Protein AF-A0A3Q8ZJU7-F1 (afdb_monomer_lite)

Radius of gyration: 18.15 Å; chains: 1; bounding box: 52×33×44 Å

Structure (mmCIF, N/CA/C/O backbone):
data_AF-A0A3Q8ZJU7-F1
#
_entry.id   AF-A0A3Q8ZJU7-F1
#
loop_
_atom_site.group_PDB
_atom_site.id
_atom_site.type_symbol
_atom_site.label_atom_id
_atom_site.label_alt_id
_atom_site.label_comp_id
_atom_site.label_asym_id
_atom_site.label_entity_id
_atom_site.label_seq_id
_atom_site.pdbx_PDB_ins_code
_atom_site.Cartn_x
_atom_site.Cartn_y
_atom_site.Cartn_z
_atom_site.occupancy
_atom_site.B_iso_or_equiv
_atom_site.auth_seq_id
_atom_site.auth_comp_id
_atom_site.auth_asym_id
_atom_site.auth_atom_id
_atom_site.pdbx_PDB_model_num
ATOM 1 N N . MET A 1 1 ? 13.457 12.047 -21.840 1.00 57.69 1 MET A N 1
ATOM 2 C CA . MET A 1 1 ? 12.429 10.989 -21.896 1.00 57.69 1 MET A CA 1
ATOM 3 C C . MET A 1 1 ? 12.424 10.321 -20.539 1.00 57.69 1 MET A C 1
ATOM 5 O O . MET A 1 1 ? 13.509 10.094 -20.021 1.00 57.69 1 MET A O 1
ATOM 9 N N . SER A 1 2 ? 11.256 10.104 -19.941 1.00 75.19 2 SER A N 1
ATOM 10 C CA . SER A 1 2 ? 11.156 9.370 -18.676 1.00 75.19 2 SER A CA 1
ATOM 11 C C . SER A 1 2 ? 11.541 7.910 -18.905 1.00 75.19 2 SER A C 1
ATOM 13 O O . SER A 1 2 ? 11.106 7.318 -19.893 1.00 75.19 2 SER A O 1
ATOM 15 N N . ASP A 1 3 ? 12.361 7.339 -18.024 1.00 88.62 3 ASP A N 1
ATOM 16 C CA . ASP A 1 3 ? 12.730 5.924 -18.106 1.00 88.62 3 ASP A CA 1
ATOM 17 C C . ASP A 1 3 ? 11.496 5.036 -17.879 1.00 88.62 3 ASP A C 1
ATOM 19 O O . ASP A 1 3 ? 10.593 5.383 -17.109 1.00 88.62 3 ASP A O 1
ATOM 23 N N . LYS A 1 4 ? 11.446 3.882 -18.558 1.00 94.50 4 LYS A N 1
ATOM 24 C CA . LYS A 1 4 ? 10.381 2.896 -18.344 1.00 94.50 4 LYS A CA 1
ATOM 25 C C . LYS A 1 4 ? 10.558 2.208 -16.991 1.00 94.50 4 LYS A C 1
ATOM 27 O O . LYS A 1 4 ? 11.677 1.916 -16.574 1.00 94.50 4 LYS A O 1
ATOM 32 N N . ILE A 1 5 ? 9.439 1.955 -16.318 1.00 96.62 5 ILE A N 1
ATOM 33 C CA . ILE A 1 5 ? 9.372 1.285 -15.015 1.00 96.62 5 ILE A CA 1
ATOM 34 C C . ILE A 1 5 ? 8.220 0.277 -15.002 1.00 96.62 5 ILE A C 1
ATOM 36 O O . ILE A 1 5 ? 7.297 0.342 -15.819 1.00 96.62 5 ILE A O 1
ATOM 40 N N . HIS A 1 6 ? 8.284 -0.686 -14.091 1.00 97.12 6 HIS A N 1
ATOM 41 C CA . HIS A 1 6 ? 7.224 -1.662 -13.887 1.00 97.12 6 HIS A CA 1
ATOM 42 C C . HIS A 1 6 ? 6.167 -1.088 -12.949 1.00 97.12 6 HIS A C 1
ATOM 44 O O . HIS A 1 6 ? 6.488 -0.667 -11.838 1.00 97.12 6 HIS A O 1
ATOM 50 N N . PHE A 1 7 ? 4.910 -1.103 -13.383 1.00 96.44 7 PHE A N 1
ATOM 51 C CA . PHE A 1 7 ? 3.760 -0.708 -12.577 1.00 96.44 7 PHE A CA 1
ATOM 52 C C . PHE A 1 7 ? 3.082 -1.941 -11.991 1.00 96.44 7 PHE A C 1
ATOM 54 O O . PHE A 1 7 ? 2.865 -2.933 -12.689 1.00 96.44 7 PHE A O 1
ATOM 61 N N . TRP A 1 8 ? 2.711 -1.865 -10.718 1.00 97.19 8 TRP A N 1
ATOM 62 C CA . TRP A 1 8 ? 2.072 -2.951 -9.987 1.00 97.19 8 TRP A CA 1
ATOM 63 C C . TRP A 1 8 ? 0.861 -2.432 -9.222 1.00 97.19 8 TRP A C 1
ATOM 65 O O . TRP A 1 8 ? 0.945 -1.430 -8.508 1.00 97.19 8 TRP A O 1
ATOM 75 N N . LEU A 1 9 ? -0.257 -3.145 -9.332 1.00 96.88 9 LEU A N 1
ATOM 76 C CA . LEU A 1 9 ? -1.423 -2.938 -8.488 1.00 96.88 9 LEU A CA 1
ATOM 77 C C . LEU A 1 9 ? -1.296 -3.815 -7.249 1.00 96.88 9 LEU A C 1
ATOM 79 O O . LEU A 1 9 ? -1.301 -5.042 -7.349 1.00 96.88 9 LEU A O 1
ATOM 83 N N . VAL A 1 10 ? -1.218 -3.185 -6.087 1.00 97.62 10 VAL A N 1
ATOM 84 C CA . VAL A 1 10 ? -1.228 -3.856 -4.789 1.00 97.62 10 VAL A CA 1
ATOM 85 C C . VAL A 1 10 ? -2.637 -3.751 -4.228 1.00 97.62 10 VAL A C 1
ATOM 87 O O . VAL A 1 10 ? -3.096 -2.647 -3.952 1.00 97.62 10 VAL A O 1
ATOM 90 N N . ALA A 1 11 ? -3.314 -4.878 -4.034 1.00 97.62 11 ALA A N 1
ATOM 91 C CA . ALA A 1 11 ? -4.548 -4.933 -3.258 1.00 97.62 11 ALA A CA 1
ATOM 92 C C . ALA A 1 11 ? -4.209 -5.336 -1.825 1.00 97.62 11 ALA A C 1
ATOM 94 O O . ALA A 1 11 ? -3.507 -6.328 -1.599 1.00 97.62 11 ALA A O 1
ATOM 95 N N . ALA A 1 12 ? -4.702 -4.575 -0.857 1.00 97.38 12 ALA A N 1
ATOM 96 C CA . ALA A 1 12 ? -4.415 -4.787 0.549 1.00 97.38 12 ALA A CA 1
ATOM 97 C C . ALA A 1 12 ? -5.656 -4.577 1.415 1.00 97.38 12 ALA A C 1
ATOM 99 O O . ALA A 1 12 ? -6.649 -3.978 0.998 1.00 97.38 12 ALA A O 1
ATOM 100 N N . GLN A 1 13 ? -5.582 -5.080 2.640 1.00 96.56 13 GLN A N 1
ATOM 101 C CA . GLN A 1 13 ? -6.597 -4.925 3.663 1.00 96.56 13 GLN A CA 1
ATOM 102 C C . GLN A 1 13 ? -5.950 -4.376 4.931 1.00 96.56 13 GLN A C 1
ATOM 104 O O . GLN A 1 13 ? -5.038 -4.986 5.486 1.00 96.56 13 GLN A O 1
ATOM 109 N N . VAL A 1 14 ? -6.430 -3.223 5.380 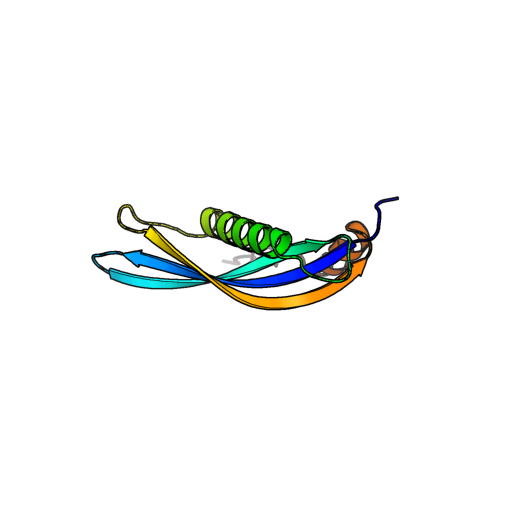1.00 96.81 14 VAL A N 1
ATOM 110 C CA . VAL A 1 14 ? -6.043 -2.614 6.653 1.00 96.81 14 VAL A CA 1
ATOM 111 C C . VAL A 1 14 ? -7.048 -3.054 7.705 1.00 96.81 14 VAL A C 1
ATOM 113 O O . VAL A 1 14 ? -8.259 -2.940 7.497 1.00 96.81 14 VAL A O 1
ATOM 116 N N . VAL A 1 15 ? -6.548 -3.579 8.818 1.00 95.88 15 VAL A N 1
ATOM 117 C CA . VAL A 1 15 ? -7.360 -3.963 9.971 1.00 95.88 15 VAL A CA 1
ATOM 118 C C . VAL A 1 15 ? -7.279 -2.860 11.006 1.00 95.88 15 VAL A C 1
ATOM 120 O O . VAL A 1 15 ? -6.195 -2.487 11.455 1.00 95.88 15 VAL A O 1
ATOM 123 N N . VAL A 1 16 ? -8.443 -2.349 11.374 1.00 96.25 16 VAL A N 1
ATOM 124 C CA . VAL A 1 16 ? -8.630 -1.355 12.421 1.00 96.25 16 VAL A CA 1
ATOM 125 C C . VAL A 1 16 ? -9.352 -2.033 13.566 1.00 96.25 16 VAL A C 1
ATOM 127 O O . VAL A 1 16 ? -10.363 -2.694 13.352 1.00 96.25 16 VAL A O 1
ATOM 130 N N . VAL A 1 17 ? -8.838 -1.871 14.774 1.00 96.12 17 VAL A N 1
ATOM 131 C CA . VAL A 1 17 ? -9.448 -2.400 15.988 1.00 96.12 17 VAL A CA 1
ATOM 132 C C . VAL A 1 17 ? -9.961 -1.230 16.804 1.00 96.12 17 VAL A C 1
ATOM 134 O O . VAL A 1 17 ? -9.231 -0.267 17.051 1.00 96.12 17 VAL A O 1
ATOM 137 N N . ASN A 1 18 ? -11.209 -1.338 17.244 1.00 94.44 18 ASN A N 1
ATOM 138 C CA . ASN A 1 18 ? -11.818 -0.430 18.195 1.00 94.44 18 ASN A CA 1
ATOM 139 C C . ASN A 1 18 ? -12.332 -1.237 19.398 1.00 94.44 18 ASN A C 1
ATOM 141 O O . ASN A 1 18 ? -13.117 -2.171 19.224 1.00 94.44 18 ASN A O 1
ATOM 145 N N . PRO A 1 19 ? -11.970 -0.877 20.639 1.00 91.94 19 PRO A N 1
ATOM 146 C CA . PRO A 1 19 ? -12.368 -1.637 21.825 1.00 91.94 19 PRO A CA 1
ATOM 147 C C . PRO A 1 19 ? -13.883 -1.637 22.097 1.00 91.94 19 PRO A C 1
ATOM 149 O O . PRO A 1 19 ? -14.358 -2.454 22.882 1.00 91.94 19 PRO A O 1
ATOM 152 N N . LYS A 1 20 ? -14.649 -0.721 21.491 1.00 92.38 20 LYS A N 1
ATOM 153 C CA . LYS A 1 20 ? -16.102 -0.585 21.673 1.00 92.38 20 LYS A CA 1
ATOM 154 C C . LYS A 1 20 ? -16.904 -1.194 20.527 1.00 92.38 20 LYS A C 1
ATOM 156 O O . LYS A 1 20 ? -17.978 -1.733 20.778 1.00 92.38 20 LYS A O 1
ATOM 161 N N . THR A 1 21 ? -16.422 -1.077 19.291 1.00 89.38 21 THR A N 1
ATOM 162 C CA . THR A 1 21 ? -17.153 -1.518 18.087 1.00 89.38 21 THR A CA 1
ATOM 163 C C . THR A 1 21 ? -16.576 -2.780 17.443 1.00 89.38 21 THR A C 1
ATOM 165 O O . THR A 1 21 ? -17.247 -3.381 16.606 1.00 89.38 21 THR A O 1
ATOM 168 N N . GLY A 1 22 ? -15.394 -3.232 17.871 1.00 90.44 22 GLY A N 1
ATOM 169 C CA . GLY A 1 22 ? -14.722 -4.426 17.360 1.00 90.44 22 GLY A CA 1
ATOM 170 C C . GLY A 1 22 ? -13.790 -4.138 16.182 1.00 90.44 22 GLY A C 1
ATOM 171 O O . GLY A 1 22 ? -13.289 -3.025 16.020 1.00 90.44 22 GLY A O 1
ATOM 172 N N . ASP A 1 23 ? -13.545 -5.166 15.371 1.00 92.00 23 ASP A N 1
ATOM 173 C CA . ASP A 1 23 ? -12.590 -5.107 14.265 1.00 92.00 23 ASP A CA 1
ATOM 174 C C . ASP A 1 23 ? -13.281 -4.694 12.961 1.00 92.00 23 ASP A C 1
ATOM 176 O O . ASP A 1 23 ? -14.220 -5.344 12.493 1.00 92.00 23 ASP A O 1
ATOM 180 N N . GLN A 1 24 ? -12.754 -3.659 12.314 1.00 91.94 24 GLN A N 1
ATOM 181 C CA . GLN A 1 24 ? -13.111 -3.252 10.963 1.00 91.94 24 GLN A CA 1
ATOM 182 C C . GLN A 1 24 ? -11.985 -3.608 9.995 1.00 91.94 24 GLN A C 1
ATOM 184 O O . GLN A 1 24 ? -10.799 -3.472 10.290 1.00 91.94 24 GLN A O 1
ATOM 189 N N . ARG A 1 25 ? -12.359 -4.032 8.787 1.00 93.50 25 ARG A N 1
ATOM 190 C CA . ARG A 1 25 ? -11.407 -4.290 7.707 1.00 93.50 25 ARG A CA 1
ATOM 191 C C . ARG A 1 25 ? -11.716 -3.403 6.519 1.00 93.50 25 ARG A C 1
ATOM 193 O O . ARG A 1 25 ? -12.826 -3.436 5.994 1.00 93.50 25 ARG A O 1
ATOM 200 N N . VAL A 1 26 ? -10.723 -2.645 6.077 1.00 93.69 26 VAL A N 1
ATOM 201 C CA . VAL A 1 26 ? -10.845 -1.745 4.932 1.00 93.69 26 VAL A CA 1
ATOM 202 C C . VAL A 1 26 ? -9.935 -2.243 3.827 1.00 93.69 26 VAL A C 1
ATOM 204 O O . VAL A 1 26 ? -8.718 -2.300 3.985 1.00 93.69 26 VAL A O 1
ATOM 207 N N . SER A 1 27 ? -10.537 -2.634 2.709 1.00 94.81 27 SER A N 1
ATOM 208 C CA . SER A 1 27 ? -9.808 -3.067 1.522 1.00 94.81 27 SER A CA 1
ATOM 209 C C . SER A 1 27 ? -9.558 -1.882 0.601 1.00 94.81 27 SER A C 1
ATOM 211 O O . SER A 1 27 ? -10.469 -1.114 0.299 1.00 94.81 27 SER A O 1
ATOM 213 N N . LEU A 1 28 ? -8.320 -1.742 0.143 1.00 95.25 28 LEU A N 1
ATOM 214 C CA . LEU A 1 28 ? -7.921 -0.677 -0.761 1.00 95.25 28 LEU A CA 1
ATOM 215 C C . LEU A 1 28 ? -6.764 -1.110 -1.652 1.00 95.25 28 LEU A C 1
ATOM 217 O O . LEU A 1 28 ? -6.018 -2.040 -1.347 1.00 95.25 28 LEU A O 1
ATOM 221 N N . ASN A 1 29 ? -6.610 -0.374 -2.747 1.00 95.88 29 ASN A N 1
ATOM 222 C CA . ASN A 1 29 ? -5.547 -0.600 -3.709 1.00 95.88 29 ASN A CA 1
ATOM 223 C C . ASN A 1 29 ? -4.485 0.495 -3.614 1.00 95.88 29 ASN A C 1
ATOM 225 O O . ASN A 1 29 ? -4.816 1.673 -3.491 1.00 95.88 29 ASN A O 1
ATOM 229 N N . ALA A 1 30 ? -3.218 0.139 -3.758 1.00 95.12 30 ALA A N 1
ATOM 230 C CA . ALA A 1 30 ? -2.116 1.075 -3.920 1.00 95.12 30 ALA A CA 1
ATOM 231 C C . ALA A 1 30 ? -1.358 0.774 -5.213 1.00 95.12 30 ALA A C 1
ATOM 233 O O . ALA A 1 30 ? -1.326 -0.364 -5.683 1.00 95.12 30 ALA A O 1
ATOM 234 N N . LEU A 1 31 ? -0.754 1.811 -5.787 1.00 94.62 31 LEU A N 1
ATOM 235 C CA . LEU A 1 31 ? 0.155 1.664 -6.913 1.00 94.62 31 LEU A CA 1
ATOM 236 C C . LEU A 1 31 ? 1.582 1.553 -6.375 1.00 94.62 31 LEU A C 1
ATOM 238 O O . LEU A 1 31 ? 1.993 2.345 -5.526 1.00 94.62 31 LEU A O 1
ATOM 242 N N . LEU A 1 32 ? 2.326 0.577 -6.878 1.00 95.81 32 LEU A N 1
ATOM 243 C CA . LEU A 1 32 ? 3.745 0.393 -6.611 1.00 95.81 32 LEU A CA 1
ATOM 244 C C . LEU A 1 32 ? 4.494 0.422 -7.941 1.00 95.81 32 LEU A C 1
ATOM 246 O O . LEU A 1 32 ? 4.018 -0.115 -8.940 1.00 95.81 32 LEU A O 1
ATOM 250 N N . THR A 1 33 ? 5.679 1.022 -7.946 1.00 95.62 33 THR A N 1
ATOM 251 C CA . THR A 1 33 ? 6.548 1.053 -9.123 1.00 95.62 33 THR A CA 1
ATOM 252 C C . THR A 1 33 ? 7.924 0.499 -8.798 1.00 95.62 33 THR A C 1
ATOM 254 O O . THR A 1 33 ? 8.502 0.880 -7.780 1.00 95.62 33 THR A O 1
ATOM 257 N N . THR A 1 34 ? 8.475 -0.337 -9.676 1.00 96.19 34 THR A N 1
ATOM 258 C CA . THR A 1 34 ? 9.828 -0.901 -9.539 1.00 96.19 34 THR A CA 1
ATOM 259 C C . THR A 1 34 ? 10.629 -0.700 -10.825 1.00 96.19 34 THR A C 1
ATOM 261 O O . THR A 1 34 ? 10.065 -0.589 -11.912 1.00 96.19 34 THR A O 1
ATOM 264 N N . LYS A 1 35 ? 11.961 -0.638 -10.714 1.00 93.81 35 LYS A N 1
ATOM 265 C CA . LYS A 1 35 ? 12.845 -0.633 -11.895 1.00 93.81 35 LYS A CA 1
ATOM 266 C C . LYS A 1 35 ? 13.001 -2.030 -12.490 1.00 93.81 35 LYS A C 1
ATOM 268 O O . LYS A 1 35 ? 13.030 -2.181 -13.701 1.00 93.81 35 LYS A O 1
ATOM 273 N N . GLU A 1 36 ? 13.062 -3.033 -11.622 1.00 94.69 36 GLU A N 1
ATOM 274 C CA . GLU A 1 36 ? 13.225 -4.433 -11.998 1.00 94.69 36 GLU A CA 1
ATOM 275 C C . GLU A 1 36 ? 11.869 -5.127 -12.179 1.00 94.69 36 GLU A C 1
ATOM 277 O O . GLU A 1 36 ? 10.872 -4.737 -11.563 1.00 94.69 36 GLU A O 1
ATOM 282 N N . ASN A 1 37 ? 11.836 -6.214 -12.958 1.00 95.06 37 ASN A N 1
ATOM 283 C CA . ASN A 1 37 ? 10.628 -7.018 -13.203 1.00 95.06 37 ASN A CA 1
ATOM 284 C C . ASN A 1 37 ? 10.283 -7.990 -12.054 1.00 95.06 37 ASN A C 1
ATOM 286 O O . ASN A 1 37 ? 9.759 -9.083 -12.267 1.00 95.06 37 ASN A O 1
ATOM 290 N N . TYR A 1 38 ? 10.636 -7.632 -10.827 1.00 94.62 38 TYR A N 1
ATOM 291 C CA . TYR A 1 38 ? 10.314 -8.390 -9.629 1.00 94.62 38 TYR A CA 1
ATOM 292 C C . TYR A 1 38 ? 10.112 -7.431 -8.458 1.00 94.62 38 TYR A C 1
ATOM 294 O O . TYR A 1 38 ? 10.552 -6.283 -8.488 1.00 94.62 38 TYR A O 1
ATOM 302 N N . ILE A 1 39 ? 9.455 -7.925 -7.411 1.00 95.12 39 ILE A N 1
ATOM 303 C CA . ILE A 1 39 ? 9.196 -7.167 -6.187 1.00 95.12 39 I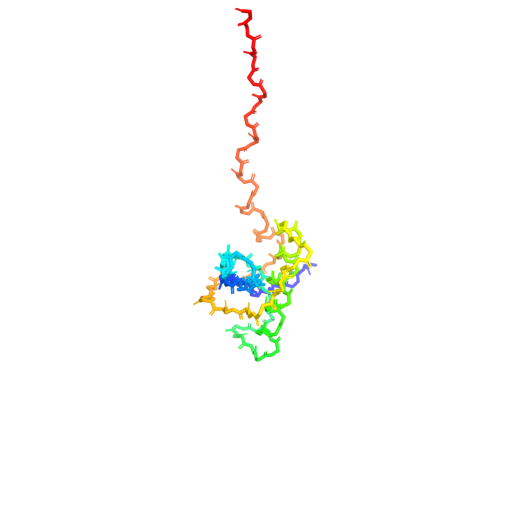LE A CA 1
ATOM 304 C C . ILE A 1 39 ? 10.185 -7.634 -5.129 1.00 95.12 39 ILE A C 1
ATOM 306 O O . ILE A 1 39 ? 10.136 -8.782 -4.680 1.00 95.12 39 ILE A O 1
ATOM 310 N N . ALA A 1 40 ? 11.102 -6.754 -4.736 1.00 95.69 40 ALA A N 1
ATOM 311 C CA . ALA A 1 40 ? 12.024 -7.032 -3.650 1.00 95.69 40 ALA A CA 1
ATOM 312 C C . ALA A 1 40 ? 11.341 -6.841 -2.289 1.00 95.69 40 ALA A C 1
ATOM 314 O O . ALA A 1 40 ? 10.293 -6.210 -2.150 1.00 95.69 40 ALA A O 1
ATOM 315 N N . ARG A 1 41 ? 11.992 -7.323 -1.226 1.00 93.31 41 ARG A N 1
ATOM 316 C CA . ARG A 1 41 ? 11.503 -7.135 0.149 1.00 93.31 41 ARG A CA 1
ATOM 317 C C . ARG A 1 41 ? 11.281 -5.660 0.506 1.00 93.31 41 ARG A C 1
ATOM 319 O O . ARG A 1 41 ? 10.330 -5.344 1.212 1.00 93.31 41 ARG A O 1
ATOM 326 N N . LEU A 1 42 ? 12.150 -4.767 0.029 1.00 94.75 42 LEU A N 1
ATOM 327 C CA . LEU A 1 42 ? 12.007 -3.329 0.264 1.00 94.75 42 LEU A CA 1
ATOM 328 C C . LEU A 1 42 ? 10.765 -2.760 -0.438 1.00 94.75 42 LEU A C 1
ATOM 330 O O . LEU A 1 42 ? 10.085 -1.899 0.114 1.00 94.75 42 LEU A O 1
ATOM 334 N N . ASP A 1 43 ? 10.426 -3.289 -1.612 1.00 95.06 43 ASP A N 1
ATOM 335 C CA . ASP A 1 43 ? 9.249 -2.869 -2.368 1.00 95.06 43 ASP A CA 1
ATOM 336 C C . ASP A 1 43 ? 7.949 -3.281 -1.669 1.00 95.06 43 ASP A C 1
ATOM 338 O O . ASP A 1 43 ? 6.982 -2.525 -1.696 1.00 95.06 43 ASP A O 1
ATOM 342 N N . LEU A 1 44 ? 7.935 -4.412 -0.952 1.00 93.62 44 LEU A N 1
ATOM 343 C CA . LEU A 1 44 ? 6.805 -4.793 -0.092 1.00 93.62 44 LEU A CA 1
ATOM 344 C C . LEU A 1 44 ? 6.587 -3.791 1.052 1.00 93.62 44 LEU A C 1
ATOM 346 O O . LEU A 1 44 ? 5.449 -3.424 1.342 1.00 93.62 44 LEU A O 1
ATOM 350 N N . ALA A 1 45 ? 7.663 -3.298 1.672 1.00 93.31 45 ALA A N 1
ATOM 351 C CA . ALA A 1 45 ? 7.558 -2.257 2.696 1.00 93.31 45 ALA A CA 1
ATOM 352 C C . ALA A 1 45 ? 7.043 -0.933 2.099 1.00 93.31 45 ALA A C 1
ATOM 354 O O . ALA A 1 45 ? 6.196 -0.262 2.694 1.00 93.31 45 ALA A O 1
ATOM 355 N N . ASN A 1 46 ? 7.497 -0.583 0.891 1.00 94.50 46 ASN A N 1
ATOM 356 C CA . ASN A 1 46 ? 6.989 0.577 0.156 1.00 94.50 46 ASN A CA 1
ATOM 357 C C . ASN A 1 46 ? 5.506 0.419 -0.204 1.00 94.50 46 ASN A C 1
ATOM 359 O O . ASN A 1 46 ? 4.746 1.379 -0.082 1.00 94.50 46 ASN A O 1
ATOM 363 N N . ALA A 1 47 ? 5.077 -0.786 -0.581 1.00 95.19 47 ALA A N 1
ATOM 364 C CA . ALA A 1 47 ? 3.682 -1.102 -0.857 1.00 95.19 47 ALA A CA 1
ATOM 365 C C . ALA A 1 47 ? 2.806 -0.914 0.388 1.00 95.19 47 ALA A C 1
ATOM 367 O O . ALA A 1 47 ? 1.793 -0.221 0.321 1.00 95.19 47 ALA A O 1
ATOM 368 N N . GLN A 1 48 ? 3.225 -1.442 1.543 1.00 94.12 48 GLN A N 1
ATOM 369 C CA . GLN A 1 48 ? 2.519 -1.226 2.812 1.00 94.12 48 GLN A CA 1
ATOM 370 C C . GLN A 1 48 ? 2.444 0.260 3.180 1.00 94.12 48 GLN A C 1
ATOM 372 O O . GLN A 1 48 ? 1.383 0.742 3.574 1.00 94.12 48 GLN A O 1
ATOM 377 N N . LYS A 1 49 ? 3.535 1.014 2.995 1.00 94.38 49 LYS A N 1
ATOM 378 C CA . LYS A 1 49 ? 3.546 2.465 3.221 1.00 94.38 49 LYS A CA 1
ATOM 379 C C . LYS A 1 49 ? 2.571 3.196 2.293 1.00 94.38 49 LYS A C 1
ATOM 381 O O . LYS A 1 49 ? 1.873 4.099 2.748 1.00 94.38 49 LYS A O 1
ATOM 386 N N . ALA A 1 50 ? 2.501 2.810 1.020 1.00 95.00 50 ALA A N 1
ATOM 387 C CA . ALA A 1 50 ? 1.570 3.392 0.056 1.00 95.00 50 ALA A CA 1
ATOM 388 C C . ALA A 1 50 ? 0.107 3.076 0.410 1.00 95.00 50 ALA A C 1
ATOM 390 O O . ALA A 1 50 ? -0.742 3.965 0.359 1.00 95.00 50 ALA A O 1
ATOM 391 N N . VAL A 1 51 ? -0.179 1.840 0.837 1.00 96.31 51 VAL A N 1
ATOM 392 C CA . VAL A 1 51 ? -1.497 1.433 1.348 1.00 96.31 51 VAL A CA 1
ATOM 393 C C . VAL A 1 51 ? -1.877 2.273 2.563 1.00 96.31 51 VAL A C 1
ATOM 395 O O . VAL A 1 51 ? -2.934 2.891 2.556 1.00 96.31 51 VAL A O 1
ATOM 398 N N . LEU A 1 52 ? -1.012 2.370 3.574 1.00 95.00 52 LEU A N 1
ATOM 399 C CA . LEU A 1 52 ? -1.279 3.177 4.767 1.00 95.00 52 LEU A CA 1
ATOM 400 C C . LEU A 1 52 ? -1.457 4.664 4.445 1.00 95.00 52 LEU A C 1
ATOM 402 O O . LEU A 1 52 ? -2.328 5.306 5.020 1.00 95.00 52 LEU A O 1
ATOM 406 N N . GLY A 1 53 ? -0.674 5.199 3.505 1.00 93.62 53 GLY A N 1
ATOM 407 C CA . GLY A 1 53 ? -0.816 6.577 3.037 1.00 93.62 53 GLY A CA 1
ATOM 408 C C . GLY A 1 53 ? -2.157 6.838 2.349 1.00 93.62 53 GLY A C 1
ATOM 409 O O . GLY A 1 53 ? -2.770 7.874 2.575 1.00 93.62 53 GLY A O 1
ATOM 410 N N . ARG A 1 54 ? -2.657 5.892 1.546 1.00 93.19 54 ARG A N 1
ATOM 411 C CA . ARG A 1 54 ? -3.999 5.996 0.952 1.00 93.19 54 ARG A CA 1
ATOM 412 C C . ARG A 1 54 ? -5.097 5.800 1.995 1.00 93.19 54 ARG A C 1
ATOM 414 O O . ARG A 1 54 ? -6.114 6.491 1.957 1.00 93.19 54 ARG A O 1
ATOM 421 N N . PHE A 1 55 ? -4.899 4.868 2.921 1.00 94.50 55 PHE A N 1
ATOM 422 C CA . PHE A 1 55 ? -5.828 4.610 4.011 1.00 94.50 55 PHE A CA 1
ATOM 423 C C . PHE A 1 55 ? -6.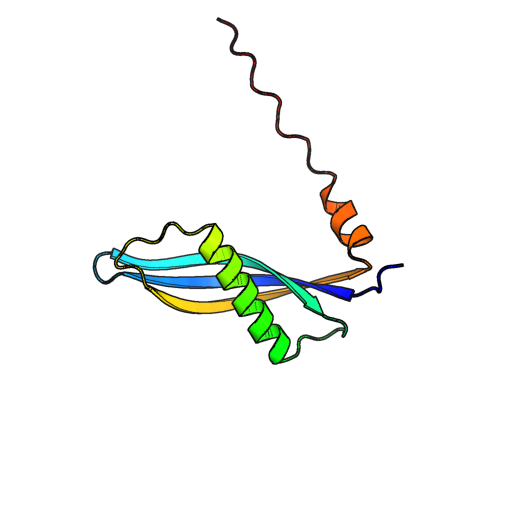007 5.859 4.880 1.00 94.50 55 PHE A C 1
ATOM 425 O O . PHE A 1 55 ? -7.134 6.287 5.083 1.00 94.50 55 PHE A O 1
ATOM 432 N N . SER A 1 56 ? -4.924 6.524 5.292 1.00 91.69 56 SER A N 1
ATOM 433 C CA . SER A 1 56 ? -5.010 7.740 6.114 1.00 91.69 56 SER A CA 1
ATOM 434 C C . SER A 1 56 ? -5.679 8.927 5.414 1.00 91.69 56 SER A C 1
ATOM 436 O O . SER A 1 56 ? -6.205 9.806 6.087 1.00 91.69 56 SER A O 1
ATOM 438 N N . GLN A 1 57 ? -5.685 8.959 4.079 1.00 89.56 57 GLN A N 1
ATOM 439 C CA . GLN A 1 57 ? -6.383 9.984 3.295 1.00 89.56 57 GLN A CA 1
ATOM 440 C C . GLN A 1 57 ? -7.885 9.720 3.133 1.00 89.56 57 GLN A C 1
ATOM 442 O O . GLN A 1 57 ? -8.619 10.632 2.765 1.00 89.56 57 GLN A O 1
ATOM 447 N N . THR A 1 58 ? -8.335 8.480 3.335 1.00 86.88 58 THR A N 1
ATOM 448 C CA . THR A 1 58 ? -9.707 8.050 3.009 1.00 86.88 58 THR A CA 1
ATOM 449 C C . THR A 1 58 ? -10.483 7.511 4.203 1.00 86.88 58 THR A C 1
ATOM 451 O O . THR A 1 58 ? -11.707 7.457 4.151 1.00 86.88 58 THR A O 1
ATOM 454 N N . ALA A 1 59 ? -9.796 7.108 5.269 1.00 85.69 59 ALA A N 1
ATOM 455 C CA . ALA A 1 59 ? -10.413 6.548 6.455 1.00 85.69 59 ALA A CA 1
ATOM 456 C C . ALA A 1 59 ? -10.830 7.648 7.433 1.00 85.69 59 ALA A C 1
ATOM 458 O O . ALA A 1 59 ? -10.016 8.465 7.863 1.00 85.69 59 ALA A O 1
ATOM 459 N N . GLU A 1 60 ? -12.094 7.611 7.841 1.00 84.75 60 GLU A N 1
ATOM 460 C CA . GLU A 1 60 ? -12.598 8.384 8.970 1.00 84.75 60 GLU A CA 1
ATOM 461 C C . GLU A 1 60 ? -12.377 7.573 10.249 1.00 84.75 60 GLU A C 1
ATOM 463 O O . GLU A 1 60 ? -13.189 6.722 10.604 1.00 84.75 60 GLU A O 1
ATOM 468 N N . LEU A 1 61 ? -11.235 7.792 10.907 1.00 86.38 61 LEU A N 1
ATOM 469 C CA . LEU A 1 61 ? -10.914 7.125 12.168 1.00 86.38 61 LEU A CA 1
ATOM 470 C C . LEU A 1 61 ? -11.443 7.924 13.360 1.00 86.38 61 LEU A C 1
ATOM 472 O O . LEU A 1 61 ? -11.162 9.116 13.516 1.00 86.38 61 LEU A O 1
ATOM 476 N N . GLY A 1 62 ? -12.177 7.246 14.233 1.00 85.69 62 GLY A N 1
ATOM 477 C CA . GLY A 1 62 ? -12.554 7.736 15.547 1.00 85.69 62 GLY A CA 1
ATOM 478 C C . GLY A 1 62 ? -11.380 7.742 16.530 1.00 85.69 62 GLY A C 1
ATOM 479 O O . GLY A 1 62 ? -10.326 7.154 16.309 1.00 85.69 62 GLY A O 1
ATOM 480 N N . LYS A 1 63 ? -11.580 8.395 17.681 1.00 87.00 63 LYS A N 1
ATOM 481 C CA . LYS A 1 63 ? -10.552 8.555 18.729 1.00 87.00 63 LYS A CA 1
ATOM 482 C C . LYS A 1 63 ? -10.012 7.229 19.288 1.00 87.00 63 LYS A C 1
ATOM 484 O O . LYS A 1 63 ? -8.869 7.188 19.735 1.00 87.00 63 LYS A O 1
ATOM 489 N N . ASP A 1 64 ? -10.841 6.190 19.296 1.00 92.31 64 ASP A N 1
ATOM 490 C CA . ASP A 1 64 ? -10.506 4.880 19.864 1.00 92.31 64 ASP A CA 1
ATOM 491 C C . ASP A 1 64 ? -10.069 3.861 18.789 1.00 92.31 64 ASP A C 1
ATOM 493 O O . ASP A 1 64 ? -9.778 2.715 19.127 1.00 92.31 64 ASP A O 1
ATOM 497 N N . ASP A 1 65 ? -10.019 4.263 17.513 1.00 93.38 65 ASP A N 1
ATOM 498 C CA . ASP A 1 65 ? -9.610 3.391 16.413 1.00 93.38 65 ASP A CA 1
ATOM 499 C C . ASP A 1 65 ? -8.088 3.283 16.327 1.00 93.38 65 ASP A C 1
ATOM 501 O O . ASP A 1 65 ? -7.365 4.283 16.342 1.00 93.38 65 ASP A O 1
ATOM 505 N N . GLN A 1 66 ? -7.589 2.057 16.180 1.00 93.69 66 GLN A N 1
ATOM 506 C CA . GLN A 1 66 ? -6.166 1.788 15.994 1.00 93.69 66 GLN A CA 1
ATOM 507 C C . GLN A 1 66 ? -5.948 0.853 14.815 1.00 93.69 66 GLN A C 1
ATOM 509 O O . GLN A 1 66 ? -6.572 -0.200 14.720 1.00 93.69 66 GLN A O 1
ATOM 514 N N . VAL A 1 67 ? -5.024 1.213 13.923 1.00 94.62 67 VAL A N 1
ATOM 515 C CA . VAL A 1 67 ? -4.568 0.291 12.879 1.00 94.62 67 VAL A CA 1
ATOM 516 C C . VAL A 1 67 ? -3.767 -0.824 13.545 1.00 94.62 67 VAL A C 1
ATOM 518 O O . VAL A 1 67 ? -2.696 -0.571 14.093 1.00 94.62 67 VAL A O 1
ATOM 521 N N . ALA A 1 68 ? -4.293 -2.043 13.496 1.00 94.88 68 ALA A N 1
ATOM 522 C CA . ALA A 1 68 ? -3.666 -3.219 14.084 1.00 94.88 68 ALA A CA 1
ATOM 523 C C . ALA A 1 68 ? -2.782 -3.966 13.082 1.00 94.88 68 ALA A C 1
ATOM 525 O O . ALA A 1 68 ? -1.724 -4.459 13.465 1.00 94.88 68 ALA A O 1
ATOM 526 N N . ASP A 1 69 ? -3.195 -4.048 11.812 1.00 94.38 69 ASP A N 1
ATOM 527 C CA . ASP A 1 69 ? -2.443 -4.791 10.796 1.00 94.38 69 ASP A CA 1
ATOM 528 C C . ASP A 1 69 ? -2.716 -4.305 9.362 1.00 94.38 69 ASP A C 1
ATOM 530 O O . ASP A 1 69 ? -3.714 -3.632 9.083 1.00 94.38 69 ASP A O 1
ATOM 534 N N . VAL A 1 70 ? -1.824 -4.672 8.438 1.00 95.06 70 VAL A N 1
ATOM 535 C CA . VAL A 1 70 ? -1.925 -4.421 6.997 1.00 95.06 70 VAL A CA 1
ATOM 536 C C . VAL A 1 70 ? -1.542 -5.680 6.222 1.00 95.06 70 VAL A C 1
ATOM 538 O O . VAL A 1 70 ? -0.363 -5.988 6.020 1.00 95.06 70 VAL A O 1
ATOM 541 N N . PHE A 1 71 ? -2.551 -6.360 5.686 1.00 94.19 71 PHE A N 1
ATOM 542 C CA . PHE A 1 71 ? -2.376 -7.551 4.864 1.00 94.19 71 PHE A CA 1
ATOM 543 C C . PHE A 1 71 ? -2.298 -7.184 3.388 1.00 94.19 71 PHE A C 1
ATOM 545 O O . PHE A 1 71 ? -3.216 -6.578 2.839 1.00 94.19 71 PHE A O 1
ATOM 552 N N . THR A 1 72 ? -1.228 -7.600 2.714 1.00 94.81 72 THR A N 1
ATOM 553 C CA . THR A 1 72 ? -1.207 -7.590 1.246 1.00 94.81 72 THR A CA 1
ATOM 554 C C . THR A 1 72 ? -1.960 -8.817 0.747 1.00 94.81 72 THR A C 1
ATOM 556 O O . THR A 1 72 ? -1.588 -9.940 1.071 1.00 94.81 72 THR A O 1
ATOM 559 N N . VAL A 1 73 ? -3.027 -8.600 -0.020 1.00 95.56 73 VAL A N 1
ATOM 560 C CA . VAL A 1 73 ? -3.918 -9.661 -0.512 1.00 95.56 73 VAL A CA 1
ATOM 561 C C . VAL A 1 73 ? -3.445 -10.174 -1.866 1.00 95.56 73 VAL A C 1
ATOM 563 O O . VAL A 1 73 ? -3.379 -11.379 -2.090 1.00 95.5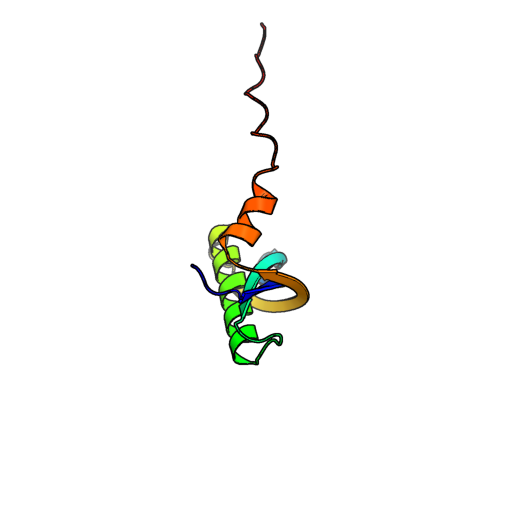6 73 VAL A O 1
ATOM 566 N N . SER A 1 74 ? -3.095 -9.267 -2.776 1.00 96.50 74 SER A N 1
ATOM 567 C CA . SER A 1 74 ? -2.597 -9.632 -4.102 1.00 96.50 74 SER A CA 1
ATOM 568 C C . SER A 1 74 ? -1.722 -8.535 -4.680 1.00 96.50 74 SER A C 1
ATOM 570 O O . SER A 1 74 ? -1.946 -7.355 -4.404 1.00 96.50 74 SER A O 1
ATOM 572 N N . ILE A 1 75 ? -0.785 -8.915 -5.546 1.00 96.44 75 ILE A N 1
ATOM 573 C C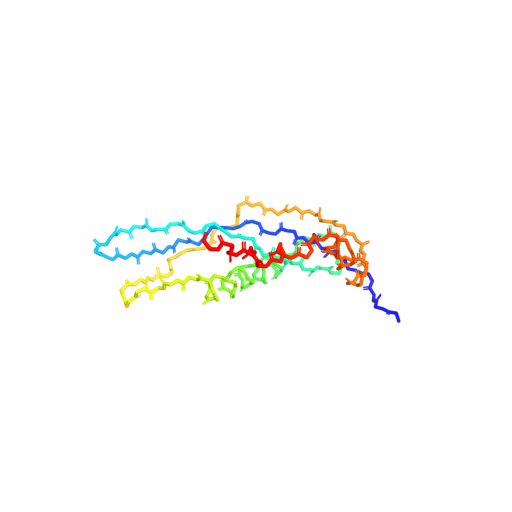A . ILE A 1 75 ? -0.008 -7.969 -6.341 1.00 96.44 75 ILE A CA 1
ATOM 574 C C . ILE A 1 75 ? -0.087 -8.386 -7.808 1.00 96.44 75 ILE A C 1
ATOM 576 O O . ILE A 1 75 ? 0.223 -9.526 -8.143 1.00 96.44 75 ILE A O 1
ATOM 580 N N . SER A 1 76 ? -0.525 -7.471 -8.670 1.00 97.31 76 SER A N 1
ATOM 581 C CA . SER A 1 76 ? -0.709 -7.710 -10.106 1.00 97.31 76 SER A CA 1
ATOM 582 C C . SER A 1 76 ? 0.198 -6.796 -10.921 1.00 97.31 76 SER A C 1
ATOM 584 O O . SER A 1 76 ? 0.231 -5.591 -10.676 1.00 97.31 76 SER A O 1
ATOM 586 N N . HIS A 1 77 ? 0.921 -7.349 -11.897 1.00 96.88 77 HIS A N 1
ATOM 587 C CA . HIS A 1 77 ? 1.726 -6.554 -12.830 1.00 96.88 77 HIS A CA 1
ATOM 588 C C . HIS A 1 77 ? 0.813 -5.849 -13.834 1.00 96.88 77 HIS A C 1
ATOM 590 O O . HIS A 1 77 ? 0.001 -6.496 -14.490 1.00 96.88 77 HIS A O 1
ATOM 596 N N . LEU A 1 78 ? 0.939 -4.528 -13.945 1.00 94.94 78 LEU A N 1
ATOM 597 C CA . LEU A 1 78 ? 0.160 -3.705 -14.875 1.00 94.94 78 LEU A CA 1
ATOM 598 C C . LEU A 1 78 ? 0.912 -3.416 -16.180 1.00 94.94 78 LEU A C 1
ATOM 600 O O . LEU A 1 78 ? 0.292 -3.041 -17.170 1.00 94.9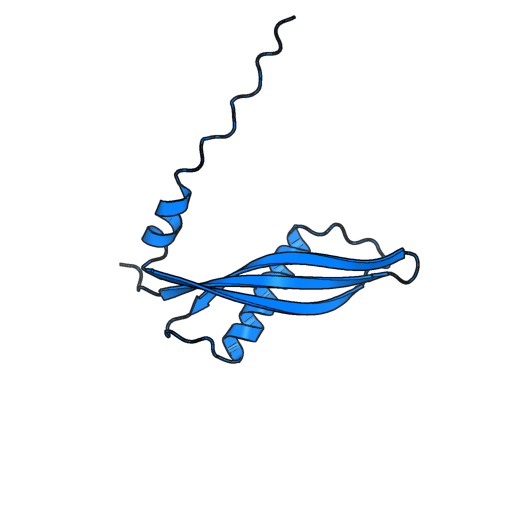4 78 LEU A O 1
ATOM 604 N N . GLY A 1 79 ? 2.237 -3.584 -16.193 1.00 94.69 79 GLY A N 1
ATOM 605 C CA . GLY A 1 79 ? 3.058 -3.441 -17.394 1.00 94.69 79 GLY A CA 1
ATOM 606 C C . GLY A 1 79 ? 4.388 -2.728 -17.156 1.00 94.69 79 GLY A C 1
ATOM 607 O O . GLY A 1 79 ? 4.706 -2.313 -16.042 1.00 94.69 79 GLY A O 1
ATOM 608 N N . HIS A 1 80 ? 5.183 -2.626 -18.222 1.00 96.88 80 HIS A N 1
ATOM 609 C CA . HIS A 1 80 ? 6.487 -1.960 -18.249 1.00 96.88 80 HIS A CA 1
ATOM 610 C C . HIS A 1 80 ? 6.446 -0.810 -19.260 1.00 96.88 80 HIS A C 1
ATOM 612 O O . HIS A 1 80 ? 6.487 -1.026 -20.473 1.00 96.88 80 HIS A O 1
ATOM 618 N N . MET A 1 81 ? 6.308 0.410 -18.754 1.00 95.38 81 MET A N 1
ATOM 619 C CA . MET A 1 81 ? 6.039 1.598 -19.563 1.00 95.38 81 MET A CA 1
ATOM 620 C C . MET A 1 81 ? 6.542 2.858 -18.855 1.00 95.38 81 MET A C 1
ATOM 622 O O . MET A 1 81 ? 6.995 2.807 -17.712 1.00 95.38 81 MET A O 1
ATOM 626 N N . THR A 1 82 ? 6.517 3.989 -19.545 1.00 94.62 82 THR A N 1
ATOM 627 C CA . THR A 1 82 ? 6.779 5.300 -18.941 1.00 94.62 82 THR A CA 1
ATOM 628 C C . THR A 1 82 ? 5.562 5.768 -18.126 1.00 94.62 82 THR A C 1
ATOM 630 O O . THR A 1 82 ? 4.443 5.329 -18.400 1.00 94.62 82 THR A O 1
ATOM 633 N N . PRO A 1 83 ? 5.730 6.671 -17.141 1.00 90.44 83 PRO A N 1
ATOM 634 C CA . PRO A 1 83 ? 4.595 7.253 -16.421 1.00 90.44 83 PRO A CA 1
ATOM 635 C C . PRO A 1 83 ? 3.551 7.897 -17.340 1.00 90.44 83 PRO A C 1
ATOM 637 O O . PRO A 1 83 ? 2.357 7.710 -17.126 1.00 90.44 83 PRO A O 1
ATOM 640 N N . ASP A 1 84 ? 3.989 8.586 -18.395 1.00 91.19 84 ASP A N 1
ATOM 641 C CA . ASP A 1 84 ? 3.086 9.247 -19.341 1.00 91.19 84 ASP A CA 1
ATOM 642 C C . ASP A 1 84 ? 2.229 8.227 -20.109 1.00 91.19 84 ASP A C 1
ATOM 644 O O . ASP A 1 84 ? 1.017 8.402 -20.225 1.00 91.19 84 ASP A O 1
ATOM 648 N N . GLU A 1 85 ? 2.834 7.123 -20.569 1.00 90.88 85 GLU A N 1
ATOM 649 C CA . GLU A 1 85 ? 2.114 6.010 -21.207 1.00 90.88 85 GLU A CA 1
ATOM 650 C C . GLU A 1 85 ? 1.105 5.363 -20.243 1.00 90.88 85 GLU A C 1
ATOM 652 O O . GLU A 1 85 ? -0.017 5.058 -20.646 1.00 90.88 85 GLU A O 1
ATOM 657 N N . PHE A 1 86 ? 1.474 5.191 -18.968 1.00 90.50 86 PHE A N 1
ATOM 658 C CA . PHE A 1 86 ? 0.580 4.622 -17.958 1.00 90.50 86 PHE A CA 1
ATOM 659 C C . PHE A 1 86 ? -0.631 5.523 -17.697 1.00 90.50 86 PHE A C 1
ATOM 661 O O . PHE A 1 86 ? -1.764 5.048 -17.671 1.00 90.50 86 PHE A O 1
ATOM 668 N N . HIS A 1 87 ? -0.411 6.829 -17.528 1.00 86.06 87 HIS A N 1
ATOM 669 C CA . HIS A 1 87 ? -1.479 7.785 -17.234 1.00 86.06 87 HIS A CA 1
ATOM 670 C C . HIS A 1 87 ? -2.386 8.069 -18.433 1.00 86.06 87 HIS A C 1
ATOM 672 O O . HIS A 1 87 ? -3.577 8.313 -18.236 1.00 86.06 87 HIS A O 1
ATOM 678 N N . ALA A 1 88 ? -1.868 7.982 -19.661 1.00 85.31 88 ALA A N 1
ATOM 679 C CA . ALA A 1 88 ? -2.664 8.170 -20.871 1.00 85.31 88 ALA A CA 1
ATOM 680 C C . ALA A 1 88 ? -3.878 7.225 -20.933 1.00 85.31 88 ALA A C 1
ATOM 682 O O . ALA A 1 88 ? -4.954 7.660 -21.332 1.00 85.31 88 ALA A O 1
ATOM 683 N N . GLY A 1 89 ? -3.742 5.980 -20.459 1.00 73.69 89 GLY A N 1
ATOM 684 C CA . GLY A 1 89 ? -4.831 4.995 -20.432 1.00 73.69 89 GLY A CA 1
ATOM 685 C C . GLY A 1 89 ? -5.962 5.287 -19.434 1.00 73.69 89 GLY A C 1
ATOM 686 O O . GLY A 1 89 ? -6.988 4.615 -19.469 1.00 73.69 89 GLY A O 1
ATOM 687 N N . PHE A 1 90 ? -5.803 6.278 -18.548 1.00 74.19 90 PHE A N 1
ATOM 688 C CA . PHE A 1 90 ? -6.844 6.703 -17.600 1.00 74.19 90 PHE A CA 1
ATOM 689 C C . PHE A 1 90 ? -7.582 7.975 -18.042 1.00 74.19 90 PHE A C 1
ATOM 691 O O . PHE A 1 90 ? -8.565 8.360 -17.410 1.00 74.19 90 PHE A O 1
ATOM 698 N N . ASN A 1 91 ? -7.144 8.614 -19.131 1.00 65.12 91 ASN A N 1
ATOM 699 C CA . ASN A 1 91 ? -7.773 9.824 -19.666 1.00 65.12 91 ASN A CA 1
ATOM 700 C C . ASN A 1 91 ? -9.081 9.546 -20.431 1.00 65.12 91 ASN A C 1
ATOM 702 O O . ASN A 1 91 ? -9.777 10.490 -20.792 1.00 65.12 91 ASN A O 1
ATOM 706 N N . ASP A 1 92 ? -9.444 8.275 -20.624 1.00 58.84 92 ASP A N 1
ATOM 707 C CA . ASP A 1 92 ? -10.703 7.853 -21.252 1.00 58.84 92 ASP A CA 1
ATOM 708 C C . ASP A 1 92 ? -11.903 7.857 -20.283 1.00 58.84 92 ASP A C 1
ATOM 710 O O . ASP A 1 92 ? -13.010 7.457 -20.651 1.00 58.84 92 ASP A O 1
ATOM 714 N N . ALA A 1 93 ? -11.721 8.296 -19.030 1.00 54.56 93 ALA A N 1
ATOM 715 C CA . ALA A 1 93 ? -12.834 8.461 -18.104 1.00 54.56 93 ALA A CA 1
ATOM 716 C C . ALA A 1 93 ? -13.816 9.512 -18.665 1.00 54.56 93 ALA A C 1
ATOM 718 O O . ALA A 1 93 ? -13.407 10.656 -18.888 1.00 54.56 93 ALA A O 1
ATOM 719 N N . PRO A 1 94 ? -15.105 9.182 -18.887 1.00 52.44 94 PRO A N 1
ATOM 720 C CA . PRO A 1 94 ? -16.072 10.195 -19.274 1.00 52.44 94 PRO A CA 1
ATOM 721 C C . PRO A 1 94 ? -16.089 11.271 -18.187 1.00 52.44 94 PRO A C 1
ATOM 723 O O . PRO A 1 94 ? -16.200 10.958 -16.998 1.00 52.44 94 PRO A O 1
ATOM 726 N N . ALA A 1 95 ? -15.945 12.534 -18.601 1.00 54.06 95 ALA A N 1
ATOM 727 C CA . ALA A 1 95 ? -16.130 13.679 -17.722 1.00 54.06 95 ALA A CA 1
ATOM 728 C C . ALA A 1 95 ? -17.416 13.468 -16.912 1.00 54.06 95 ALA A C 1
ATOM 730 O O . ALA A 1 95 ? -18.427 13.038 -17.474 1.00 54.06 95 ALA A O 1
ATOM 731 N N . ALA A 1 96 ? -17.349 13.714 -15.599 1.00 56.56 96 ALA A N 1
ATOM 732 C CA . ALA A 1 96 ? -18.483 13.571 -14.693 1.00 56.56 96 ALA A CA 1
ATOM 733 C C . ALA A 1 96 ? -19.765 14.107 -15.359 1.00 56.56 96 ALA A C 1
ATOM 735 O O . ALA A 1 96 ? -19.701 15.180 -15.970 1.00 56.56 96 ALA A O 1
ATOM 736 N N . PRO A 1 97 ? -20.904 13.387 -15.293 1.00 48.62 97 PRO A N 1
ATOM 737 C CA . PRO A 1 97 ? -22.127 13.860 -15.921 1.00 48.62 97 PRO A CA 1
ATOM 738 C C . PRO A 1 97 ? -22.408 15.279 -15.427 1.00 48.62 97 PRO A C 1
ATOM 740 O O . PRO A 1 97 ? -22.428 15.530 -14.219 1.00 48.62 97 PRO A O 1
ATOM 743 N N . ALA A 1 98 ? -22.553 16.207 -16.377 1.00 46.88 98 ALA A N 1
ATOM 744 C CA . ALA A 1 98 ? -22.906 17.587 -16.090 1.00 46.88 98 ALA A CA 1
ATOM 745 C C . ALA A 1 98 ? -24.126 17.594 -15.164 1.00 46.88 98 ALA A C 1
ATOM 747 O O . ALA A 1 98 ? -25.076 16.840 -15.391 1.00 46.88 98 ALA A O 1
ATOM 748 N N . ALA A 1 99 ? -24.050 18.405 -14.105 1.00 45.66 99 ALA A N 1
ATOM 749 C CA . ALA A 1 99 ? -25.093 18.549 -13.102 1.00 45.66 99 ALA A CA 1
ATOM 750 C C . ALA A 1 99 ? -26.475 18.564 -13.767 1.00 45.66 99 ALA A C 1
ATOM 752 O O . ALA A 1 99 ? -26.727 19.356 -14.676 1.00 45.66 99 ALA A O 1
ATOM 753 N N . ALA A 1 100 ? -27.333 17.637 -13.339 1.00 43.00 100 ALA A N 1
ATOM 754 C CA . ALA A 1 100 ? -28.687 17.507 -13.839 1.00 43.00 100 ALA A CA 1
ATOM 755 C C . ALA A 1 100 ? -29.381 18.874 -13.803 1.00 43.00 100 ALA A C 1
ATOM 757 O O . ALA A 1 100 ? -29.501 19.483 -12.738 1.00 43.00 100 ALA A O 1
ATOM 758 N N . ASN A 1 101 ? -29.848 19.338 -14.964 1.00 49.72 101 ASN A N 1
ATOM 759 C CA . ASN A 1 101 ? -30.860 20.382 -15.035 1.00 49.72 101 ASN A CA 1
ATOM 760 C C . ASN A 1 101 ? -32.058 19.910 -14.201 1.00 49.72 101 ASN A C 1
ATOM 762 O O . ASN A 1 101 ? -32.839 19.069 -14.649 1.00 49.72 101 ASN A O 1
ATOM 766 N N . GLN A 1 102 ? -32.193 20.444 -12.987 1.00 40.31 102 GLN A N 1
ATOM 767 C CA . GLN A 1 102 ? -33.466 20.466 -12.283 1.00 40.31 102 GLN A CA 1
ATOM 768 C C . GLN A 1 102 ? -34.368 21.430 -13.053 1.00 40.31 102 GLN A C 1
ATOM 770 O O . GLN A 1 102 ? -34.238 22.648 -12.953 1.00 40.31 102 GLN A O 1
ATOM 775 N N . VAL A 1 103 ? -35.236 20.868 -13.887 1.00 40.91 103 VAL A N 1
ATOM 776 C CA . VAL A 1 103 ? -36.400 21.572 -14.415 1.00 40.91 103 VAL A CA 1
ATOM 777 C C . VAL A 1 103 ? -37.543 21.413 -13.414 1.00 40.91 103 VAL A C 1
ATOM 779 O O . VAL A 1 103 ? -37.956 20.288 -13.156 1.00 40.91 103 VAL A O 1
ATOM 782 N N . ASN A 1 104 ? -37.937 22.568 -12.859 1.00 39.00 104 ASN A N 1
ATOM 783 C CA . ASN A 1 104 ? -39.181 22.950 -12.164 1.00 39.00 104 ASN A CA 1
ATOM 784 C C . ASN A 1 104 ? -40.115 21.848 -11.649 1.00 39.00 104 ASN A C 1
ATOM 786 O O . ASN A 1 104 ? -40.765 21.184 -12.487 1.00 39.00 104 ASN A O 1
#

Sequence (104 aa):
MSDKIHFWLVAAQVVVVNPKTGDQRVSLNALLTTKENYIARLDLANAQKAVLGRFSQTAELGKDDQVADVFTVSISHLGHMTPDEFHAGFNDAPAAPAAANQVN

Foldseek 3Di:
DFAWKWKKKWWKWWWKAFPVPGIDIDIDIFIFIGRDPDQDPVSVVVRQVRVVVVCVVPDDDDPRIDGPDMGGPDMGTPDIGGPVVVVVVVVPPPDDPDPDPPDD

pLDDT: mean 86.87, std 15.9, range [39.0, 97.62]

Secondary structure (DSSP, 8-state):
-PPPEEEEEEEEEEEEEETTTEEEEEEEEEEEEESSSS--HHHHHHHHHHHHHHHHHH----TT-EEEEEEEEEEEEEEEE-HHHHHHTTTTS-----------